Protein AF-A0A5S9XH63-F1 (afdb_monomer_lite)

Foldseek 3Di:
DVVCLLVVQAPDEAEAAACLLLQVCPPDDDDSVVSNVVVLVCLLVVSHHYDYHHDPVSCVVGVVVDPSNVVSDDDDDDDDDDPVVVVVVCVVCVVVVVVVVD

Sequence (102 aa):
MLKEINSSNGKIILFIDEIQTIVGAGACEGDTMDVSNLLKPMLGRGELKCIGAITLTEYRKHMEKDPTLERRFQKVFCNQPSIEDTISILRGLRKRYELLIQ

InterPro domains:
  IPR027417 P-loop containing nucleoside triphosphate hydrolase [G3DSA:3.40.50.300] (1-91)
  IPR027417 P-loop containing nucleoside triphosphate hydrolase [SSF52540] (2-99)
  IPR050130 ATP-dependent Clp protease/Chaperone ClpA/ClpB [PTHR11638] (2-100)

pLDDT: mean 82.75, std 13.35, range [39.56, 98.25]

Organism: Arabidopsis thaliana (NCBI:txid3702)

Structure (mmCIF, N/CA/C/O backbone):
data_AF-A0A5S9XH63-F1
#
_entry.id   AF-A0A5S9XH63-F1
#
loop_
_atom_site.group_PDB
_atom_site.id
_atom_site.type_symbol
_atom_site.label_atom_id
_atom_site.label_alt_id
_atom_site.label_comp_id
_atom_site.label_asym_id
_atom_site.label_entity_id
_atom_site.label_seq_id
_atom_site.pdbx_PDB_ins_code
_atom_site.Cartn_x
_atom_site.Cartn_y
_atom_site.Cartn_z
_atom_site.occupancy
_atom_site.B_iso_or_equiv
_atom_site.auth_seq_id
_atom_site.auth_comp_id
_atom_site.auth_asym_id
_atom_site.auth_atom_id
_atom_site.pdbx_PDB_model_num
ATOM 1 N N . MET A 1 1 ? -19.072 9.288 2.186 1.00 67.94 1 MET A N 1
ATOM 2 C CA . MET A 1 1 ? -17.906 8.413 2.422 1.00 67.94 1 MET A CA 1
ATOM 3 C C . MET A 1 1 ? -17.982 7.597 3.716 1.00 67.94 1 MET A C 1
ATOM 5 O O . MET A 1 1 ? -18.287 6.421 3.643 1.00 67.94 1 MET A O 1
ATOM 9 N N . LEU A 1 2 ? -17.744 8.144 4.917 1.00 72.06 2 LEU A N 1
ATOM 10 C CA . LEU A 1 2 ? -17.601 7.294 6.126 1.00 72.06 2 LEU A CA 1
ATOM 11 C C . LEU A 1 2 ? -18.881 6.567 6.557 1.00 72.06 2 LEU A C 1
ATOM 13 O O . LEU A 1 2 ? -18.831 5.402 6.942 1.00 72.06 2 LEU A O 1
ATOM 17 N N . LYS A 1 3 ? -20.042 7.220 6.424 1.00 76.88 3 LYS A N 1
ATOM 18 C CA . LYS A 1 3 ? -21.345 6.562 6.617 1.00 76.88 3 LYS A CA 1
ATOM 19 C C . LYS A 1 3 ? -21.559 5.418 5.620 1.00 76.88 3 LYS A C 1
ATOM 21 O O . LYS A 1 3 ? -22.131 4.398 5.987 1.00 76.88 3 LYS A O 1
ATOM 26 N N . GLU A 1 4 ? -21.077 5.559 4.386 1.00 78.56 4 GLU A N 1
ATOM 27 C CA . GLU A 1 4 ? -21.153 4.506 3.361 1.00 78.56 4 GLU A CA 1
ATOM 28 C C . GLU A 1 4 ? -20.209 3.352 3.693 1.00 78.56 4 GLU A C 1
ATOM 30 O O . GLU A 1 4 ? -20.602 2.200 3.588 1.00 78.56 4 GLU A O 1
ATOM 35 N N . ILE A 1 5 ? -18.999 3.639 4.180 1.00 76.44 5 ILE A N 1
ATOM 36 C CA . ILE A 1 5 ? -18.062 2.602 4.629 1.00 76.44 5 ILE A CA 1
ATOM 37 C C . ILE A 1 5 ? -18.663 1.798 5.786 1.00 76.44 5 ILE A C 1
ATOM 39 O O . ILE A 1 5 ? -18.704 0.570 5.704 1.00 76.44 5 ILE A O 1
ATOM 43 N N . ASN A 1 6 ? -19.198 2.466 6.812 1.00 76.00 6 ASN A N 1
ATOM 44 C CA . ASN A 1 6 ? -19.821 1.788 7.952 1.00 76.00 6 ASN A CA 1
ATOM 45 C C . ASN A 1 6 ? -21.069 0.993 7.543 1.00 76.00 6 ASN A C 1
ATOM 47 O O . ASN A 1 6 ? -21.240 -0.149 7.962 1.00 76.00 6 ASN A O 1
ATOM 51 N N . SER A 1 7 ? -21.921 1.555 6.680 1.00 83.38 7 SER A N 1
ATOM 52 C CA . SER A 1 7 ? -23.105 0.845 6.169 1.00 83.38 7 SER A CA 1
ATOM 53 C C . SER A 1 7 ? -22.771 -0.261 5.164 1.00 83.38 7 SER A C 1
ATOM 55 O O . SER A 1 7 ? -23.586 -1.156 4.956 1.00 83.38 7 SER A O 1
ATOM 57 N N . SER A 1 8 ? -21.563 -0.268 4.588 1.00 82.25 8 SER A N 1
ATOM 58 C CA . SER A 1 8 ? -21.134 -1.307 3.645 1.00 82.25 8 SER A CA 1
ATOM 59 C C . SER A 1 8 ? -20.918 -2.676 4.293 1.00 82.25 8 SER A C 1
ATOM 61 O O . SER A 1 8 ? -20.725 -3.655 3.570 1.00 82.25 8 SER A O 1
ATOM 63 N N . ASN A 1 9 ? -20.923 -2.758 5.630 1.00 80.06 9 ASN A N 1
ATOM 64 C CA . ASN A 1 9 ? -20.662 -3.979 6.395 1.00 80.06 9 ASN A CA 1
ATOM 65 C C . ASN A 1 9 ? -19.364 -4.684 5.936 1.00 80.06 9 ASN A C 1
ATOM 67 O O . ASN A 1 9 ? -19.329 -5.891 5.696 1.00 80.06 9 ASN A O 1
ATOM 71 N N . GLY A 1 10 ? -18.303 -3.896 5.719 1.00 76.00 10 GLY A N 1
ATOM 72 C CA . GLY A 1 10 ? -16.981 -4.387 5.321 1.00 76.00 10 GLY A CA 1
ATOM 73 C C . GLY A 1 10 ? -16.841 -4.800 3.850 1.00 76.00 10 GLY A C 1
ATOM 74 O O . GLY A 1 10 ? -15.901 -5.538 3.532 1.00 76.00 10 GLY A O 1
ATOM 75 N N . LYS A 1 11 ? -17.750 -4.365 2.964 1.00 85.31 11 LYS A N 1
ATOM 76 C CA . LYS A 1 11 ? -17.657 -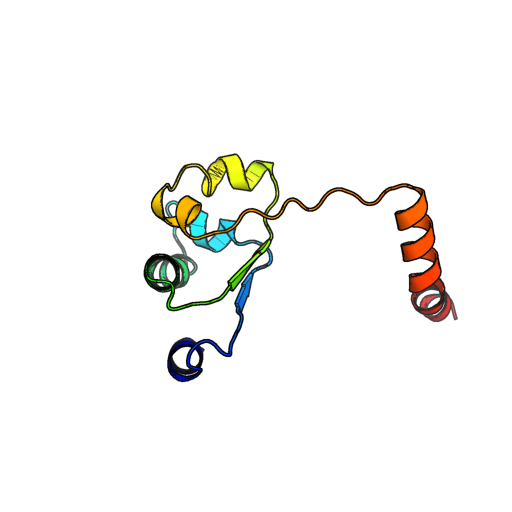4.587 1.506 1.00 85.31 11 LYS A CA 1
ATOM 77 C C . LYS A 1 11 ? -1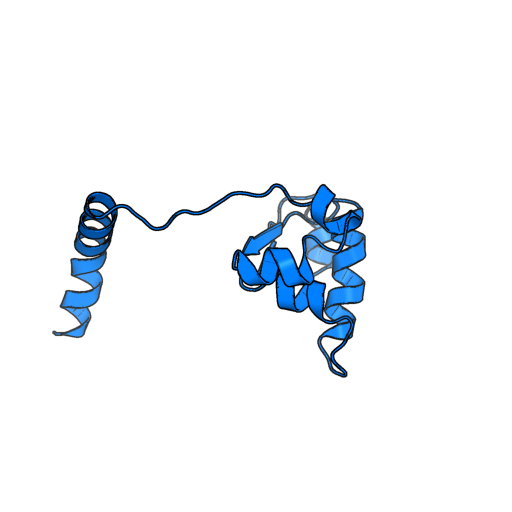6.782 -3.561 0.785 1.00 85.31 11 LYS A C 1
ATOM 79 O O . LYS A 1 11 ? -16.285 -3.860 -0.296 1.00 85.31 11 LYS A O 1
ATOM 84 N N . ILE A 1 12 ? -16.590 -2.374 1.358 1.00 87.88 12 ILE A N 1
ATOM 85 C CA . ILE A 1 12 ? -15.702 -1.355 0.790 1.00 87.88 12 ILE A CA 1
ATOM 86 C C . ILE A 1 12 ? -14.278 -1.571 1.311 1.00 87.88 12 ILE A C 1
ATOM 88 O O . ILE A 1 12 ? -14.071 -1.720 2.516 1.00 87.88 12 ILE A O 1
ATOM 92 N N . ILE A 1 13 ? -13.306 -1.566 0.396 1.00 89.69 13 ILE A N 1
ATOM 93 C CA . ILE A 1 13 ? -11.873 -1.535 0.706 1.00 89.69 13 ILE A CA 1
ATOM 94 C C . ILE A 1 13 ? -11.354 -0.150 0.334 1.00 89.69 13 ILE A C 1
ATOM 96 O O . ILE A 1 13 ? -11.445 0.259 -0.822 1.00 89.69 13 ILE A O 1
ATOM 100 N N . LEU A 1 14 ? -10.823 0.571 1.316 1.00 89.56 14 LEU A N 1
ATOM 101 C CA . LEU A 1 14 ? -10.203 1.872 1.096 1.00 89.56 14 LEU A CA 1
ATOM 102 C C . LEU A 1 14 ? -8.748 1.696 0.651 1.00 89.56 14 LEU A C 1
ATOM 104 O O . LEU A 1 14 ? -7.979 1.033 1.339 1.00 89.56 14 LEU A O 1
ATOM 108 N N . PHE A 1 15 ? -8.351 2.312 -0.460 1.00 92.69 15 PHE A N 1
ATOM 109 C CA . PHE A 1 15 ? -6.947 2.381 -0.870 1.00 92.69 15 PHE A CA 1
ATOM 110 C C . PHE A 1 15 ? -6.355 3.753 -0.531 1.00 92.69 15 PHE A C 1
ATOM 112 O O . PHE A 1 15 ? -7.002 4.773 -0.773 1.00 92.69 15 PHE A O 1
ATOM 119 N N . ILE A 1 16 ? -5.148 3.770 0.038 1.00 89.12 16 ILE A N 1
ATOM 120 C CA . ILE A 1 16 ? -4.413 4.986 0.404 1.00 89.12 16 ILE A CA 1
ATOM 121 C C . ILE A 1 16 ? -2.974 4.842 -0.099 1.00 89.12 16 ILE A C 1
ATOM 123 O O . ILE A 1 16 ? -2.213 4.050 0.452 1.00 89.12 16 ILE A O 1
ATOM 127 N N . ASP A 1 17 ? -2.600 5.601 -1.127 1.00 89.06 17 ASP A N 1
ATOM 128 C CA . ASP A 1 17 ? -1.292 5.457 -1.789 1.00 89.06 17 ASP A CA 1
ATOM 129 C C . ASP A 1 17 ? -0.111 5.936 -0.920 1.00 89.06 17 ASP A C 1
ATOM 131 O O . ASP A 1 17 ? 0.995 5.416 -0.998 1.00 89.06 17 ASP A O 1
ATOM 135 N N . GLU A 1 18 ? -0.368 6.887 -0.020 1.00 86.94 18 GLU A N 1
ATOM 136 C CA . GLU A 1 18 ? 0.630 7.452 0.893 1.00 86.94 18 GLU A CA 1
ATOM 137 C C . GLU A 1 18 ? 0.089 7.453 2.323 1.00 86.94 18 GLU A C 1
ATOM 139 O O . GLU A 1 18 ? -0.245 8.492 2.898 1.00 86.94 18 GLU A O 1
ATOM 144 N N . ILE A 1 19 ? -0.067 6.272 2.922 1.00 87.25 19 ILE A N 1
ATOM 145 C CA . ILE A 1 19 ? -0.765 6.133 4.213 1.00 87.25 19 ILE A CA 1
ATOM 146 C C . ILE A 1 19 ? -0.081 6.884 5.370 1.00 87.25 19 ILE A C 1
ATOM 148 O O . ILE A 1 1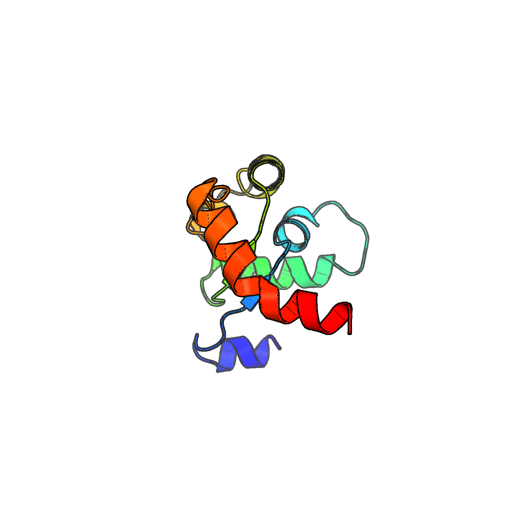9 ? -0.730 7.290 6.338 1.00 87.25 19 ILE A O 1
ATOM 152 N N . GLN A 1 20 ? 1.217 7.147 5.257 1.00 84.06 20 GLN A N 1
ATOM 153 C CA . GLN A 1 20 ? 1.978 7.990 6.173 1.00 84.06 20 GLN A CA 1
ATOM 154 C C . GLN A 1 20 ? 1.460 9.429 6.250 1.00 84.06 20 GLN A C 1
ATOM 156 O O . GLN A 1 20 ? 1.621 10.051 7.296 1.00 84.06 20 GLN A O 1
ATOM 161 N N . THR A 1 21 ? 0.796 9.951 5.215 1.00 80.06 21 THR A N 1
ATOM 162 C CA . THR A 1 21 ? 0.177 11.289 5.256 1.00 80.06 21 THR A CA 1
ATOM 163 C C . THR A 1 21 ? -0.959 11.352 6.275 1.00 80.06 21 THR A C 1
ATOM 165 O O . THR A 1 21 ? -1.152 12.368 6.929 1.00 80.06 21 THR A O 1
ATOM 168 N N . ILE A 1 22 ? -1.660 10.236 6.488 1.00 77.69 22 ILE A N 1
ATOM 169 C CA . ILE A 1 22 ? -2.761 10.114 7.451 1.00 77.69 22 ILE A CA 1
ATOM 170 C C . ILE A 1 22 ? -2.222 9.736 8.835 1.00 77.69 22 ILE A C 1
ATOM 172 O O . ILE A 1 22 ? -2.730 10.179 9.861 1.00 77.69 22 ILE A O 1
ATOM 176 N N . VAL A 1 23 ? -1.170 8.917 8.891 1.00 74.06 23 VAL A N 1
ATOM 177 C CA . VAL A 1 23 ? -0.616 8.432 10.164 1.00 74.06 23 VAL A CA 1
ATOM 178 C C . VAL A 1 23 ? 0.335 9.440 10.815 1.00 74.06 23 VAL A C 1
ATOM 180 O O . VAL A 1 23 ? 0.292 9.627 12.034 1.00 74.06 23 VAL A O 1
ATOM 183 N N . GLY A 1 24 ? 1.146 10.126 10.012 1.00 62.53 24 GLY A N 1
ATOM 184 C CA . GLY A 1 24 ? 2.185 11.067 10.428 1.00 62.53 24 GLY A CA 1
ATOM 185 C C . GLY A 1 24 ? 1.733 12.518 10.614 1.00 62.53 24 GLY A C 1
ATOM 186 O O . GLY A 1 24 ? 2.518 13.306 11.133 1.00 62.53 24 GLY A O 1
ATOM 187 N N . ALA A 1 25 ? 0.487 12.873 10.273 1.00 58.31 25 ALA A N 1
ATOM 188 C CA . ALA A 1 25 ? -0.051 14.242 10.364 1.00 58.31 25 ALA A CA 1
ATOM 189 C C . ALA A 1 25 ? -0.169 14.822 11.788 1.00 58.31 25 ALA A C 1
ATOM 191 O O . ALA A 1 25 ? -0.635 15.942 11.954 1.00 58.31 25 ALA A O 1
ATOM 192 N N . GLY A 1 26 ? 0.293 14.121 12.828 1.00 50.31 26 GLY A N 1
ATOM 193 C CA . GLY A 1 26 ? 0.287 14.630 14.205 1.00 50.31 26 GLY A CA 1
ATOM 194 C C . GLY A 1 26 ? 1.153 15.879 14.450 1.00 50.31 26 GLY A C 1
ATOM 195 O O . GLY A 1 26 ? 1.192 16.346 15.581 1.00 50.31 26 GLY A O 1
ATOM 196 N N . ALA A 1 27 ? 1.851 16.399 13.432 1.00 47.59 27 ALA A N 1
ATOM 197 C CA . ALA A 1 27 ? 2.737 17.561 13.526 1.00 47.59 27 ALA A CA 1
ATOM 198 C C . ALA A 1 27 ? 2.503 18.641 12.445 1.00 47.59 27 ALA A C 1
ATOM 200 O O . ALA A 1 27 ? 3.278 19.592 12.382 1.00 47.59 27 ALA A O 1
ATOM 201 N N . CYS A 1 28 ? 1.484 18.512 11.586 1.00 45.22 28 CYS A N 1
ATOM 202 C CA . CYS A 1 28 ? 1.201 19.507 10.545 1.00 45.22 28 CYS A CA 1
ATOM 203 C C . CYS A 1 28 ? -0.056 20.308 10.899 1.00 45.22 28 CYS A C 1
ATOM 205 O O . CYS A 1 28 ? -1.149 19.753 10.970 1.00 45.22 28 CYS A O 1
ATOM 207 N N . GLU A 1 29 ? 0.107 21.614 11.104 1.00 39.56 29 GLU A N 1
ATOM 208 C CA . GLU A 1 29 ? -0.989 22.580 11.201 1.00 39.56 29 GLU A CA 1
ATOM 209 C C . GLU A 1 29 ? -1.687 22.685 9.827 1.00 39.56 29 GLU A C 1
ATOM 211 O O . GLU A 1 29 ? -1.122 23.239 8.885 1.00 39.56 29 GLU A O 1
ATOM 216 N N . GLY A 1 30 ? -2.882 22.096 9.675 1.00 52.53 30 GLY A N 1
ATOM 217 C CA . GLY A 1 30 ? -3.692 22.184 8.448 1.00 52.53 30 GLY A CA 1
ATOM 218 C C . GLY A 1 30 ? -4.775 21.099 8.297 1.00 52.53 30 GLY A C 1
ATOM 219 O O . GLY A 1 30 ? -4.833 20.154 9.083 1.00 52.53 30 GLY A O 1
ATOM 220 N N . ASP A 1 31 ? -5.610 21.226 7.253 1.00 51.25 31 ASP A N 1
ATOM 221 C CA . ASP A 1 31 ? -6.841 20.456 6.928 1.00 51.25 31 ASP A CA 1
ATOM 222 C C . ASP A 1 31 ? -6.741 18.907 6.967 1.00 51.25 31 ASP A C 1
ATOM 224 O O . ASP A 1 31 ? -7.750 18.201 6.925 1.00 51.25 31 ASP A O 1
ATOM 228 N N . THR A 1 32 ? -5.539 18.336 7.064 1.00 53.06 32 THR A N 1
ATOM 229 C CA . THR A 1 32 ? -5.284 16.887 7.180 1.00 53.06 32 THR A CA 1
ATOM 230 C C . THR A 1 32 ? -5.536 16.326 8.584 1.00 53.06 32 THR A C 1
ATOM 232 O O . THR A 1 32 ? -5.672 15.106 8.750 1.00 53.06 32 THR A O 1
ATOM 235 N N . MET A 1 33 ? -5.645 17.193 9.597 1.00 56.44 33 MET A N 1
ATOM 236 C CA . MET A 1 33 ? -5.845 16.797 10.995 1.00 56.44 33 MET A CA 1
ATOM 237 C C . MET A 1 33 ? -7.199 16.098 11.215 1.00 56.44 33 MET A C 1
ATOM 239 O O . MET A 1 33 ? -7.275 15.101 11.942 1.00 56.44 33 MET A O 1
ATOM 243 N N . ASP A 1 34 ? -8.246 16.543 10.514 1.00 64.25 34 ASP A N 1
ATOM 244 C CA . ASP A 1 34 ? -9.604 16.003 10.656 1.00 64.25 34 ASP A CA 1
ATOM 245 C C . ASP A 1 34 ? -9.744 14.583 10.096 1.00 64.25 34 ASP A C 1
ATOM 247 O O . ASP A 1 34 ? -10.447 13.745 10.665 1.00 64.25 34 ASP A O 1
ATOM 251 N N . VAL A 1 35 ? -9.019 14.259 9.023 1.00 70.62 35 VAL A N 1
ATOM 252 C CA . VAL A 1 35 ? -9.059 12.922 8.411 1.00 70.62 35 VAL A CA 1
ATOM 253 C C . VAL A 1 35 ? -8.307 11.898 9.270 1.00 70.62 35 VAL A C 1
ATOM 255 O O . VAL A 1 35 ? -8.814 10.800 9.509 1.00 70.62 35 VAL A O 1
ATOM 258 N N . SER A 1 36 ? -7.129 12.255 9.797 1.00 73.94 36 SER A N 1
ATOM 259 C CA . SER A 1 36 ? -6.334 11.392 10.690 1.00 73.94 36 SER A CA 1
ATOM 260 C C . SER A 1 36 ? -7.099 11.027 11.967 1.00 73.94 36 SER A C 1
ATOM 262 O O . SER A 1 36 ? -7.182 9.849 12.331 1.00 73.94 36 SER A O 1
ATOM 264 N N . ASN A 1 37 ? -7.698 12.024 12.626 1.00 74.75 37 ASN A N 1
ATOM 265 C CA . ASN A 1 37 ? -8.441 11.836 13.876 1.00 74.75 37 ASN A 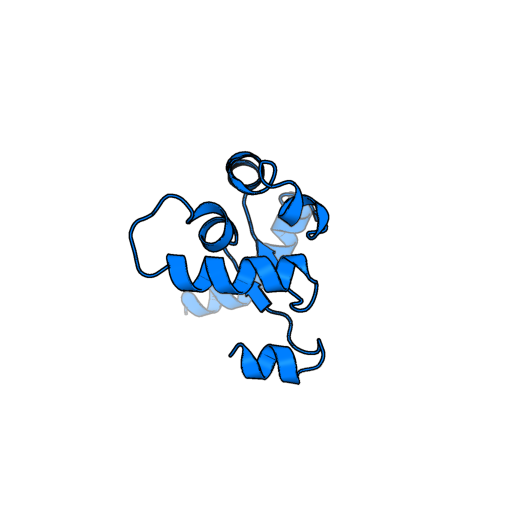CA 1
ATOM 266 C C . ASN A 1 37 ? -9.665 10.927 13.709 1.00 74.75 37 ASN A C 1
ATOM 268 O O . ASN A 1 37 ? -10.087 10.266 14.657 1.00 74.75 37 ASN A O 1
ATOM 272 N N . LEU A 1 38 ? -10.208 10.859 12.495 1.00 79.56 38 LEU A N 1
ATOM 273 C CA . LEU A 1 38 ? -11.392 10.080 12.165 1.00 79.56 38 LEU A CA 1
ATOM 274 C C . LEU A 1 38 ? -11.059 8.650 11.717 1.00 79.56 38 LEU A C 1
ATOM 276 O O . LEU A 1 38 ? -11.731 7.701 12.123 1.00 79.56 38 LEU A O 1
ATOM 280 N N . LEU A 1 39 ? -9.993 8.472 10.931 1.00 81.81 39 LEU A N 1
ATOM 281 C CA . LEU A 1 39 ? -9.590 7.164 10.407 1.00 81.81 39 LEU A CA 1
ATOM 282 C C . LEU A 1 39 ? -8.820 6.321 11.429 1.00 81.81 39 LEU A C 1
ATOM 284 O O . LEU A 1 39 ? -9.063 5.115 11.509 1.00 81.81 39 LEU A O 1
ATOM 288 N N . LYS A 1 40 ? -7.939 6.919 12.247 1.00 81.62 40 LYS A N 1
ATOM 289 C CA . LYS A 1 40 ? -7.137 6.176 13.241 1.00 81.62 40 LYS A CA 1
ATOM 290 C C . LYS A 1 40 ? -7.997 5.334 14.199 1.00 81.62 40 LYS A C 1
ATOM 292 O O . LYS A 1 40 ? -7.688 4.152 14.358 1.00 81.62 40 LYS A O 1
ATOM 297 N N . PRO A 1 41 ? -9.100 5.846 14.786 1.00 83.81 41 PRO A N 1
ATOM 298 C CA . PRO A 1 41 ? -9.966 5.036 15.641 1.00 83.81 41 PRO A CA 1
ATOM 299 C C . PRO A 1 41 ? -10.657 3.889 14.894 1.00 83.81 41 PRO A C 1
ATOM 301 O O . PRO A 1 41 ? -10.758 2.788 15.430 1.00 83.81 41 PRO A O 1
ATOM 304 N N . MET A 1 42 ? -11.113 4.118 13.658 1.00 84.06 42 MET A N 1
ATOM 305 C CA . MET A 1 42 ? -11.797 3.095 12.854 1.00 84.06 42 MET A CA 1
ATOM 306 C C . MET A 1 42 ? -10.846 1.970 12.427 1.00 84.06 42 MET A C 1
ATOM 308 O O . MET A 1 42 ? -11.210 0.795 12.490 1.00 84.06 42 MET A O 1
ATOM 312 N N . LEU A 1 43 ? -9.606 2.317 12.067 1.00 82.38 43 LEU A N 1
ATOM 313 C CA . LEU A 1 43 ? -8.518 1.363 11.826 1.00 82.38 43 LEU A CA 1
ATOM 314 C C . LEU A 1 43 ? -8.155 0.602 13.108 1.00 82.38 43 LEU A C 1
ATOM 316 O O . LEU A 1 43 ? -8.033 -0.621 13.097 1.00 82.38 43 LEU A O 1
ATOM 320 N N . GLY A 1 44 ? -8.066 1.312 14.237 1.00 80.44 44 GLY A N 1
ATOM 321 C CA . GLY A 1 44 ? -7.807 0.739 15.559 1.00 80.44 44 GLY A CA 1
ATOM 322 C C . GLY A 1 44 ? -8.868 -0.270 16.016 1.00 80.44 44 GLY A C 1
ATOM 323 O O . GLY A 1 44 ? -8.529 -1.254 16.681 1.00 80.44 44 GLY A O 1
ATOM 324 N N . ARG A 1 45 ? -10.136 -0.064 15.634 1.00 83.50 45 ARG A N 1
ATOM 325 C CA . ARG A 1 45 ? -11.262 -0.972 15.923 1.00 83.50 45 ARG A CA 1
ATOM 326 C C . ARG A 1 45 ? -11.493 -2.051 14.859 1.00 83.50 45 ARG A C 1
ATOM 328 O O . ARG A 1 45 ? -12.228 -2.993 15.127 1.00 83.50 45 ARG A O 1
ATOM 335 N N . GLY A 1 46 ? -10.858 -1.953 13.689 1.00 78.75 46 GLY A N 1
ATOM 336 C CA . GLY A 1 46 ? -11.054 -2.898 12.581 1.00 78.75 46 GLY A CA 1
ATOM 337 C C . GLY A 1 46 ? -12.376 -2.717 11.820 1.00 78.75 46 GLY A C 1
ATOM 338 O O . GLY A 1 46 ? -12.791 -3.611 11.090 1.00 78.75 46 GLY A O 1
ATOM 339 N N . GLU A 1 47 ? -13.035 -1.566 11.974 1.00 82.50 47 GLU A N 1
ATOM 340 C CA . GLU A 1 47 ? -14.289 -1.214 11.282 1.00 82.50 47 GLU A CA 1
ATOM 341 C C . GLU A 1 47 ? -14.053 -0.839 9.809 1.00 82.50 47 GLU A C 1
ATOM 343 O O . GLU A 1 47 ? -14.960 -0.897 8.981 1.00 82.50 47 GLU A O 1
ATOM 348 N N . LEU A 1 48 ? -12.815 -0.466 9.477 1.00 85.12 48 LEU A N 1
ATOM 349 C CA . LEU A 1 48 ? -12.386 -0.047 8.150 1.00 85.12 48 LEU A CA 1
ATOM 350 C C . LEU A 1 48 ? -11.394 -1.060 7.573 1.00 85.12 48 LEU A C 1
ATOM 352 O O . LEU A 1 48 ? -10.304 -1.247 8.113 1.00 85.12 48 LEU A O 1
ATOM 356 N N . LYS A 1 49 ? -11.737 -1.662 6.430 1.00 88.50 49 LYS A N 1
ATOM 357 C CA . LYS A 1 49 ? -10.775 -2.409 5.613 1.00 88.50 49 LYS A CA 1
ATOM 358 C C . LYS A 1 49 ? -10.030 -1.433 4.720 1.00 88.50 49 LYS A C 1
ATOM 360 O O . LYS A 1 49 ? -10.658 -0.699 3.955 1.00 88.50 49 LYS A O 1
ATOM 365 N N . CYS A 1 50 ? -8.705 -1.442 4.785 1.00 90.69 50 CYS A N 1
ATOM 366 C CA . CYS A 1 50 ? -7.899 -0.612 3.907 1.00 90.69 50 CYS A CA 1
ATOM 367 C C . CYS A 1 50 ? -6.620 -1.306 3.443 1.00 90.69 50 CYS A C 1
ATOM 369 O O . CYS A 1 50 ? -6.126 -2.234 4.084 1.00 90.69 50 CYS A O 1
ATOM 371 N N . ILE A 1 51 ? -6.106 -0.828 2.316 1.00 93.81 51 ILE A N 1
ATOM 372 C CA . ILE A 1 51 ? -4.792 -1.146 1.774 1.00 93.81 51 ILE A CA 1
ATOM 373 C C . ILE A 1 51 ? -4.034 0.178 1.706 1.00 93.81 51 ILE A C 1
ATOM 375 O O . ILE A 1 51 ? -4.466 1.105 1.023 1.00 93.81 51 ILE A O 1
ATOM 379 N N . GLY A 1 52 ? -2.934 0.267 2.448 1.00 92.88 52 GLY A N 1
ATOM 380 C CA . GLY A 1 52 ? -2.031 1.411 2.418 1.00 92.88 52 GLY A CA 1
ATOM 381 C C . GLY A 1 52 ? -0.752 1.071 1.665 1.00 92.88 52 GLY A C 1
ATOM 382 O O . GLY A 1 52 ? -0.182 0.005 1.906 1.00 92.88 52 GLY A O 1
ATOM 383 N N . ALA A 1 53 ? -0.289 1.968 0.801 1.00 94.88 53 ALA A N 1
ATOM 384 C CA . ALA A 1 53 ? 1.061 1.931 0.256 1.00 94.88 53 ALA A CA 1
ATOM 385 C C . ALA A 1 53 ? 1.961 2.919 1.018 1.00 94.88 53 ALA A C 1
ATOM 387 O O . ALA A 1 53 ? 1.516 3.956 1.510 1.00 94.88 53 ALA A O 1
ATOM 388 N N . ILE A 1 54 ? 3.215 2.513 1.225 1.00 92.38 54 ILE A N 1
ATOM 389 C CA . ILE A 1 54 ? 4.224 3.258 1.982 1.00 92.38 54 ILE A CA 1
ATOM 390 C C . ILE A 1 54 ? 5.614 2.769 1.590 1.00 92.38 54 ILE A C 1
ATOM 392 O O . ILE A 1 54 ? 5.814 1.577 1.334 1.00 92.38 54 ILE A O 1
ATOM 396 N N . THR A 1 55 ? 6.601 3.664 1.583 1.00 93.38 55 THR A N 1
ATOM 397 C CA . THR A 1 55 ? 7.997 3.245 1.419 1.00 93.38 55 THR A CA 1
ATOM 398 C C . THR A 1 55 ? 8.543 2.626 2.709 1.00 93.38 55 THR A C 1
ATOM 400 O O . THR A 1 55 ? 8.115 2.947 3.819 1.00 93.38 55 THR A O 1
ATOM 403 N N . LEU A 1 56 ? 9.562 1.766 2.603 1.00 92.25 56 LEU A N 1
ATOM 404 C CA . LEU A 1 56 ? 10.188 1.165 3.789 1.00 92.25 56 LEU A CA 1
ATOM 405 C C . LEU A 1 56 ? 10.752 2.227 4.755 1.00 92.25 56 LEU A C 1
ATOM 407 O O . LEU A 1 56 ? 10.700 2.061 5.974 1.00 92.25 56 LEU A O 1
ATOM 411 N N . THR A 1 57 ? 11.274 3.327 4.211 1.00 91.62 57 THR A N 1
ATOM 412 C CA . THR A 1 57 ? 11.829 4.441 4.988 1.00 91.62 57 THR A CA 1
ATOM 413 C C . THR A 1 57 ? 10.750 5.143 5.813 1.00 91.62 57 THR A C 1
ATOM 415 O O . THR A 1 57 ? 10.933 5.363 7.011 1.00 91.62 57 THR A O 1
ATOM 418 N N . GLU A 1 58 ? 9.608 5.462 5.205 1.00 90.06 58 GLU A N 1
ATOM 419 C CA . GLU A 1 58 ? 8.494 6.123 5.895 1.00 90.06 58 GLU A CA 1
ATOM 420 C C . GLU A 1 58 ? 7.810 5.196 6.895 1.00 90.06 58 GLU A C 1
ATOM 422 O O . GLU A 1 58 ? 7.426 5.643 7.977 1.00 90.06 58 GLU A O 1
ATOM 427 N N . TYR A 1 59 ? 7.725 3.899 6.579 1.00 91.06 59 TYR A N 1
ATOM 428 C CA . TYR A 1 59 ? 7.207 2.891 7.495 1.00 91.06 59 TYR A CA 1
ATOM 429 C C . TYR A 1 59 ? 7.966 2.915 8.829 1.00 91.06 59 TYR A C 1
ATOM 431 O O . TYR A 1 59 ? 7.351 3.071 9.885 1.00 91.06 59 TYR A O 1
ATOM 439 N N . ARG A 1 60 ? 9.304 2.862 8.786 1.00 90.50 60 ARG A N 1
ATOM 440 C CA . ARG A 1 60 ? 10.164 2.931 9.984 1.00 90.50 60 ARG A CA 1
ATOM 441 C C . ARG A 1 60 ? 10.039 4.264 10.725 1.00 90.50 60 ARG A C 1
ATOM 443 O O . ARG A 1 60 ? 10.146 4.332 11.948 1.00 90.50 60 ARG A O 1
ATOM 450 N N . LYS A 1 61 ? 9.833 5.358 9.987 1.00 87.50 61 LYS A N 1
ATOM 451 C CA . LYS A 1 61 ? 9.757 6.707 10.560 1.00 87.50 61 LYS A CA 1
ATOM 452 C C . LYS A 1 61 ? 8.426 6.979 11.268 1.00 87.50 61 LYS A C 1
ATOM 454 O O . LYS A 1 61 ? 8.451 7.654 12.298 1.00 87.50 61 LYS A O 1
ATOM 459 N N . HIS A 1 62 ? 7.310 6.483 10.727 1.00 83.44 62 HIS A N 1
ATOM 460 C CA . HIS A 1 62 ? 5.955 6.875 11.136 1.00 83.44 62 HIS A CA 1
ATOM 461 C C . HIS A 1 62 ? 5.082 5.716 11.642 1.00 83.44 62 HIS A C 1
ATOM 463 O O . HIS A 1 62 ? 4.447 5.868 12.678 1.00 83.44 62 HIS A O 1
ATOM 469 N N . MET A 1 63 ? 5.047 4.574 10.948 1.00 86.44 63 MET A N 1
ATOM 470 C CA . MET A 1 63 ? 4.159 3.447 11.285 1.00 86.44 63 MET A CA 1
ATOM 471 C C . MET A 1 63 ? 4.721 2.571 12.407 1.00 86.44 63 MET A C 1
ATOM 473 O O . MET A 1 63 ? 4.013 2.242 13.350 1.00 86.44 63 MET A O 1
ATOM 477 N N . GLU A 1 64 ? 6.007 2.223 12.337 1.00 88.12 64 GLU A N 1
ATOM 478 C CA . GLU A 1 64 ? 6.672 1.351 13.319 1.00 88.12 64 GLU A CA 1
ATOM 479 C C . GLU A 1 64 ? 6.744 1.976 14.723 1.00 88.12 64 GLU A C 1
ATOM 481 O O . GLU A 1 64 ? 6.849 1.272 15.722 1.00 88.12 64 GLU A O 1
ATOM 486 N N . LYS A 1 65 ? 6.647 3.308 14.808 1.00 85.19 65 LYS A N 1
ATOM 487 C CA . LYS A 1 65 ? 6.636 4.048 16.075 1.00 85.19 65 LYS A CA 1
ATOM 488 C C . LYS A 1 65 ? 5.256 4.127 16.738 1.00 85.19 65 LYS A C 1
ATOM 490 O O . LYS A 1 65 ? 5.188 4.590 17.873 1.00 85.19 65 LYS A O 1
ATOM 495 N N . ASP A 1 66 ? 4.183 3.701 16.065 1.00 83.12 66 ASP A N 1
ATOM 496 C CA . ASP A 1 66 ? 2.820 3.648 16.610 1.00 83.12 66 ASP A CA 1
ATOM 497 C C . ASP A 1 66 ? 2.388 2.178 16.805 1.00 83.12 66 ASP A C 1
ATOM 499 O O . ASP A 1 66 ? 1.891 1.547 15.866 1.00 83.12 66 ASP A O 1
ATOM 503 N N . PRO A 1 67 ? 2.529 1.611 18.022 1.00 83.69 67 PRO A N 1
ATOM 504 C CA . PRO A 1 67 ? 2.226 0.202 18.284 1.00 83.69 67 PRO A CA 1
ATOM 505 C C . PRO A 1 67 ? 0.765 -0.186 18.030 1.00 83.69 67 PRO A C 1
ATOM 507 O O . PRO A 1 67 ? 0.463 -1.366 17.841 1.00 83.69 67 PRO A O 1
ATOM 510 N N . THR A 1 68 ? -0.160 0.779 18.069 1.00 81.94 68 THR A N 1
ATOM 511 C CA . THR A 1 68 ? -1.586 0.508 17.855 1.00 81.94 68 THR A CA 1
ATOM 512 C C . THR A 1 68 ? -1.849 0.267 16.379 1.00 81.94 68 THR A C 1
ATOM 514 O O . THR A 1 68 ? -2.507 -0.711 16.025 1.00 81.94 68 THR A O 1
ATOM 517 N N . LEU A 1 69 ? -1.309 1.131 15.518 1.00 80.50 69 LEU A N 1
ATOM 518 C CA . LEU A 1 69 ? -1.432 0.975 14.072 1.00 80.50 69 LEU A CA 1
ATOM 519 C C . LEU A 1 69 ? -0.595 -0.199 13.569 1.00 80.50 69 LEU A C 1
ATOM 521 O O . LEU A 1 69 ? -1.104 -1.006 12.795 1.00 80.50 69 LEU A O 1
ATOM 525 N N . GLU A 1 70 ? 0.633 -0.363 14.064 1.00 86.00 70 GLU A N 1
ATOM 526 C CA . GLU A 1 70 ? 1.524 -1.447 13.641 1.00 86.00 70 GLU A CA 1
ATOM 527 C C . GLU A 1 70 ? 0.867 -2.831 13.780 1.00 86.00 70 GLU A C 1
ATOM 529 O O . GLU A 1 70 ? 0.965 -3.667 12.887 1.00 86.00 70 GLU A O 1
ATOM 534 N N . ARG A 1 71 ? 0.123 -3.055 14.871 1.00 87.25 71 ARG A N 1
ATOM 535 C CA . ARG A 1 71 ? -0.575 -4.324 15.144 1.00 87.25 71 ARG A CA 1
ATOM 536 C C . ARG A 1 71 ? -1.860 -4.522 14.337 1.00 87.25 71 ARG A C 1
ATOM 538 O O . ARG A 1 71 ? -2.424 -5.615 14.363 1.00 87.25 71 ARG A O 1
ATOM 545 N N . ARG A 1 72 ? -2.371 -3.481 13.675 1.00 88.25 72 ARG A N 1
ATOM 546 C CA . ARG A 1 72 ? -3.600 -3.532 12.863 1.00 88.25 72 ARG A CA 1
ATOM 547 C C . ARG A 1 72 ? -3.333 -3.716 11.379 1.00 88.25 72 ARG A C 1
ATOM 549 O O . ARG A 1 72 ? -4.227 -4.162 10.665 1.00 88.25 72 ARG A O 1
ATOM 556 N N . PHE A 1 73 ? -2.118 -3.422 10.932 1.00 89.94 73 PHE A N 1
ATOM 557 C CA . PHE A 1 73 ? -1.702 -3.648 9.558 1.00 89.94 73 PHE A CA 1
ATOM 558 C C . PHE A 1 73 ? -0.905 -4.942 9.426 1.00 89.94 73 PHE A C 1
ATOM 560 O O . PHE A 1 73 ? 0.074 -5.174 10.129 1.00 89.94 73 PHE A O 1
ATOM 567 N N . GLN A 1 74 ? -1.287 -5.766 8.451 1.00 92.44 74 GLN A N 1
ATOM 568 C CA . GLN A 1 74 ? -0.434 -6.853 7.989 1.00 92.44 74 GLN A CA 1
ATOM 569 C C . GLN A 1 74 ? 0.592 -6.284 7.007 1.00 92.44 74 GLN A C 1
ATOM 571 O O . GLN A 1 74 ? 0.230 -5.801 5.934 1.00 92.44 74 GLN A O 1
ATOM 576 N N . LYS A 1 75 ? 1.879 -6.367 7.354 1.00 92.31 75 LYS A N 1
ATOM 577 C CA . LYS A 1 75 ? 2.966 -5.972 6.450 1.00 92.31 75 LYS A CA 1
ATOM 578 C C . LYS A 1 75 ? 3.040 -6.963 5.285 1.00 92.31 75 LYS A C 1
ATOM 580 O O . LYS A 1 75 ? 3.178 -8.168 5.508 1.00 92.31 75 LYS A O 1
ATOM 585 N N . VAL A 1 76 ? 2.977 -6.442 4.062 1.00 95.62 76 VAL A N 1
ATOM 586 C CA . VAL A 1 76 ? 3.241 -7.175 2.817 1.00 95.62 76 VAL A CA 1
ATOM 587 C C . VAL A 1 76 ? 4.390 -6.465 2.115 1.00 95.62 76 VAL A C 1
ATOM 589 O O . VAL A 1 76 ? 4.257 -5.312 1.714 1.00 95.62 76 VAL A O 1
ATOM 592 N N . PHE A 1 77 ? 5.542 -7.125 2.017 1.00 94.81 77 PHE A N 1
ATOM 593 C CA . PHE A 1 77 ? 6.717 -6.533 1.388 1.00 94.81 77 PHE A CA 1
ATOM 594 C C . PHE A 1 77 ? 6.643 -6.709 -0.128 1.00 94.81 77 PHE A C 1
ATOM 596 O O . PHE A 1 77 ? 6.568 -7.833 -0.621 1.00 94.81 77 PHE A O 1
ATOM 603 N N . CYS A 1 78 ? 6.662 -5.596 -0.859 1.00 94.38 78 CYS A N 1
ATOM 604 C CA . CYS A 1 78 ? 6.695 -5.596 -2.315 1.00 94.38 78 CYS A CA 1
ATOM 605 C C . CYS A 1 78 ? 8.134 -5.352 -2.778 1.00 94.38 78 CYS A C 1
ATOM 607 O O . CYS A 1 78 ? 8.655 -4.243 -2.656 1.00 94.38 78 CYS A O 1
ATOM 609 N N . ASN A 1 79 ? 8.787 -6.409 -3.257 1.00 94.81 79 ASN A N 1
ATOM 610 C CA . ASN A 1 79 ? 10.130 -6.317 -3.817 1.00 94.81 79 ASN A CA 1
ATOM 611 C C . ASN A 1 79 ? 10.107 -5.646 -5.189 1.00 94.81 79 ASN A C 1
ATOM 613 O O . ASN A 1 79 ? 9.114 -5.712 -5.914 1.00 94.81 79 ASN A O 1
ATOM 617 N N . GLN A 1 80 ? 11.243 -5.064 -5.572 1.00 96.38 80 GLN A N 1
ATOM 618 C CA . GLN A 1 80 ? 11.451 -4.690 -6.965 1.00 96.38 80 GLN A CA 1
ATOM 619 C C . GLN A 1 80 ? 11.349 -5.942 -7.856 1.00 96.38 80 GLN A C 1
ATOM 621 O O . GLN A 1 80 ? 11.799 -7.016 -7.439 1.00 96.38 80 GLN A O 1
ATOM 626 N N . PRO A 1 81 ? 10.757 -5.825 -9.058 1.00 97.50 81 PRO A N 1
ATOM 627 C CA . PRO A 1 81 ? 10.683 -6.938 -9.995 1.00 97.50 81 PRO A CA 1
ATOM 628 C C . PRO A 1 81 ? 12.088 -7.408 -10.388 1.00 97.50 81 PRO A C 1
ATOM 630 O O . PRO A 1 81 ? 13.026 -6.610 -10.455 1.00 97.50 81 PRO A O 1
ATOM 633 N N . SER A 1 82 ? 12.235 -8.700 -10.691 1.00 98.19 82 SER A N 1
ATOM 634 C CA . SER A 1 82 ? 13.472 -9.205 -11.293 1.00 98.19 82 SER A CA 1
ATOM 635 C C . SER A 1 82 ? 13.680 -8.611 -12.694 1.00 98.19 82 SER A C 1
ATOM 637 O O . SER A 1 82 ? 12.770 -8.019 -13.282 1.00 98.19 82 SER A O 1
ATOM 639 N N . ILE A 1 83 ? 14.875 -8.778 -13.270 1.00 98.25 83 ILE A N 1
ATOM 640 C CA . ILE A 1 83 ? 15.138 -8.362 -14.659 1.00 98.25 83 ILE A CA 1
ATOM 641 C C . ILE A 1 83 ? 14.167 -9.067 -15.620 1.00 98.25 83 ILE A C 1
ATOM 643 O O . ILE A 1 83 ? 13.604 -8.423 -16.504 1.00 98.25 83 ILE A O 1
ATOM 647 N N . GLU A 1 84 ? 13.926 -10.365 -15.423 1.00 98.19 84 GLU A N 1
ATOM 648 C CA . GLU A 1 84 ? 13.016 -11.153 -16.262 1.00 98.19 84 GLU A CA 1
ATOM 649 C C . GLU A 1 84 ? 11.562 -10.675 -16.137 1.00 98.19 84 GLU A C 1
ATOM 651 O O . GLU A 1 84 ? 10.903 -10.438 -17.155 1.00 98.19 84 GLU A O 1
ATOM 656 N N . ASP A 1 85 ? 11.090 -10.428 -14.909 1.00 98.12 85 ASP A N 1
ATOM 657 C CA . ASP A 1 85 ? 9.753 -9.868 -14.663 1.00 98.12 85 ASP A CA 1
ATOM 658 C C . ASP A 1 85 ? 9.616 -8.477 -15.282 1.00 98.12 85 ASP A C 1
ATOM 660 O O . ASP A 1 85 ? 8.611 -8.171 -15.922 1.00 98.12 85 ASP A O 1
ATOM 664 N N . THR A 1 86 ? 10.651 -7.643 -15.158 1.00 97.88 86 THR A N 1
ATOM 665 C CA . THR A 1 86 ? 10.684 -6.293 -15.733 1.00 97.88 86 THR A CA 1
ATOM 666 C C . THR A 1 86 ? 10.563 -6.346 -17.252 1.00 97.88 86 THR A C 1
ATOM 668 O O . THR A 1 86 ? 9.755 -5.620 -17.832 1.00 97.88 86 THR A O 1
ATOM 671 N N . ILE A 1 87 ? 11.302 -7.242 -17.915 1.00 97.75 87 ILE A N 1
ATOM 672 C CA . ILE A 1 87 ? 11.184 -7.454 -19.363 1.00 97.75 87 ILE A CA 1
ATOM 673 C C . ILE A 1 87 ? 9.753 -7.878 -19.729 1.00 97.75 87 ILE A C 1
ATOM 675 O O . ILE A 1 87 ? 9.198 -7.375 -20.709 1.00 97.75 87 ILE A O 1
ATOM 679 N N . SER A 1 88 ? 9.136 -8.772 -18.950 1.00 98.06 88 SER A N 1
ATOM 680 C CA . SER A 1 88 ? 7.754 -9.221 -19.169 1.00 98.06 88 SER A CA 1
ATOM 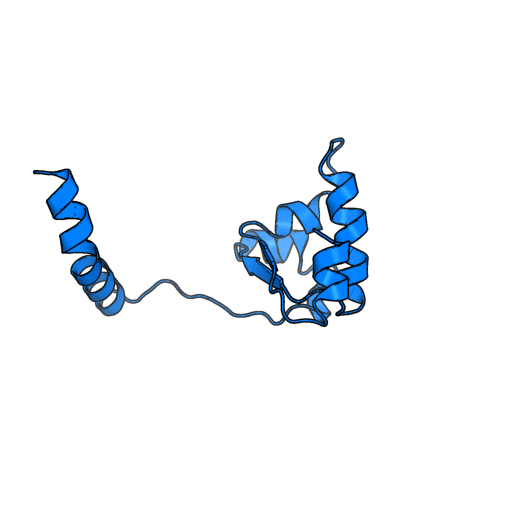681 C C . SER A 1 88 ? 6.739 -8.078 -19.027 1.00 98.06 88 SER A C 1
ATOM 683 O O . SER A 1 88 ? 5.909 -7.869 -19.916 1.00 98.06 88 SER A O 1
ATOM 685 N N . ILE A 1 89 ? 6.862 -7.270 -17.969 1.00 96.88 89 ILE A N 1
ATOM 686 C CA . ILE A 1 89 ? 6.029 -6.084 -17.721 1.00 96.88 89 ILE A CA 1
ATOM 687 C C . ILE A 1 89 ? 6.141 -5.101 -18.893 1.00 96.88 89 ILE A C 1
ATOM 689 O O . ILE A 1 89 ? 5.124 -4.686 -19.452 1.00 96.88 89 ILE A O 1
ATOM 693 N N . LEU A 1 90 ? 7.362 -4.772 -19.324 1.00 96.69 90 LEU A N 1
ATOM 694 C CA . LEU A 1 90 ? 7.596 -3.842 -20.434 1.00 96.69 90 LEU A CA 1
ATOM 695 C C . LEU A 1 90 ? 7.020 -4.362 -21.756 1.00 96.69 90 LEU A C 1
ATOM 697 O O . LEU A 1 90 ? 6.408 -3.600 -22.506 1.00 96.69 90 LEU A O 1
ATOM 701 N N . ARG A 1 91 ? 7.146 -5.666 -22.033 1.00 95.94 91 ARG A N 1
ATOM 702 C CA . ARG A 1 91 ? 6.511 -6.295 -23.203 1.00 95.94 91 ARG A CA 1
ATOM 703 C C . ARG A 1 91 ? 4.987 -6.175 -23.153 1.00 95.94 91 ARG A C 1
ATOM 705 O O . ARG A 1 91 ? 4.383 -5.872 -24.180 1.00 95.94 91 ARG A O 1
ATOM 712 N N . GLY A 1 92 ? 4.375 -6.360 -21.982 1.00 95.38 92 GLY A N 1
ATOM 713 C CA . GLY A 1 92 ? 2.934 -6.172 -21.779 1.00 95.38 92 GLY A CA 1
ATOM 714 C C . GLY A 1 92 ? 2.476 -4.725 -21.993 1.00 95.38 92 GLY A C 1
ATOM 715 O O . GLY A 1 92 ? 1.405 -4.485 -22.549 1.00 95.38 92 GLY A O 1
ATOM 716 N N . LEU A 1 93 ? 3.313 -3.754 -21.622 1.0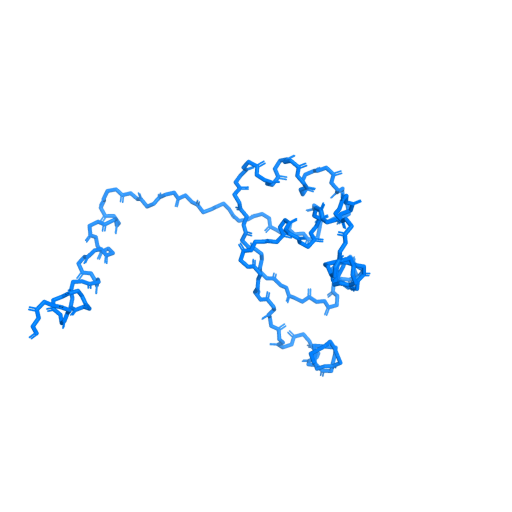0 95.50 93 LEU A N 1
ATOM 717 C CA . LEU A 1 93 ? 3.036 -2.328 -21.803 1.00 95.50 93 LEU A CA 1
ATOM 718 C C . LEU A 1 93 ? 3.316 -1.820 -23.225 1.00 95.50 93 LEU A C 1
ATOM 720 O O . LEU A 1 93 ? 2.828 -0.747 -23.582 1.00 95.50 93 LEU A O 1
ATOM 724 N N . ARG A 1 94 ? 4.048 -2.579 -24.053 1.00 92.62 94 ARG A N 1
ATOM 725 C CA . ARG A 1 94 ? 4.517 -2.156 -25.384 1.00 92.62 94 ARG A CA 1
ATOM 726 C C . ARG A 1 94 ? 3.416 -1.529 -26.243 1.00 92.62 94 ARG A C 1
ATOM 728 O O . ARG A 1 94 ? 3.580 -0.404 -26.700 1.00 92.62 94 ARG A O 1
ATOM 735 N N . LYS A 1 95 ? 2.265 -2.203 -26.380 1.00 88.94 95 LYS A N 1
ATOM 736 C CA . LYS A 1 95 ? 1.132 -1.717 -27.195 1.00 88.94 95 LYS A CA 1
ATOM 737 C C . LYS A 1 95 ? 0.629 -0.339 -26.756 1.00 88.94 95 LYS A C 1
ATOM 739 O O . LYS A 1 95 ? 0.236 0.463 -27.592 1.00 88.94 95 LYS A O 1
ATOM 744 N N . ARG A 1 96 ? 0.629 -0.060 -25.447 1.00 89.38 96 ARG A N 1
ATOM 745 C CA . ARG A 1 96 ? 0.166 1.223 -24.901 1.00 89.38 96 ARG A CA 1
ATOM 746 C C . ARG A 1 96 ? 1.119 2.365 -25.257 1.00 89.38 96 ARG A C 1
ATOM 748 O O . ARG A 1 96 ? 0.655 3.474 -25.480 1.00 89.38 96 ARG A O 1
ATOM 755 N N . TYR A 1 97 ? 2.422 2.093 -25.314 1.00 88.75 97 TYR A N 1
ATOM 756 C CA . TYR A 1 97 ? 3.432 3.093 -25.663 1.00 88.75 97 TYR A CA 1
ATOM 757 C C . TYR A 1 97 ? 3.601 3.275 -27.174 1.00 88.75 97 TYR A C 1
ATOM 759 O O . TYR A 1 97 ? 3.829 4.394 -27.614 1.00 88.75 97 TYR A O 1
ATOM 767 N N . GLU A 1 98 ? 3.432 2.221 -27.977 1.00 88.75 98 GLU A N 1
ATOM 768 C CA . GLU A 1 98 ? 3.460 2.321 -29.446 1.00 88.75 98 GLU A CA 1
ATOM 769 C C . GLU A 1 98 ? 2.346 3.244 -29.976 1.00 88.75 98 GLU A C 1
ATOM 771 O O . GLU A 1 98 ? 2.591 4.027 -30.888 1.00 88.75 98 GLU A O 1
ATOM 776 N N . LEU A 1 99 ? 1.160 3.229 -29.349 1.00 77.12 99 LEU A N 1
ATOM 777 C CA . LEU A 1 99 ? 0.045 4.131 -29.678 1.00 77.12 99 LEU A CA 1
ATOM 778 C C . LEU A 1 99 ? 0.304 5.608 -29.345 1.00 77.12 99 LEU A C 1
ATOM 780 O O . LEU A 1 99 ? -0.403 6.462 -29.858 1.00 77.12 99 LEU A O 1
ATOM 784 N N . LEU A 1 100 ? 1.268 5.926 -28.474 1.00 70.94 100 LEU A N 1
ATOM 785 C CA . LEU A 1 100 ? 1.627 7.319 -28.162 1.00 70.94 100 LEU A CA 1
ATOM 786 C C . LEU A 1 100 ? 2.577 7.928 -29.203 1.00 70.94 100 LEU A C 1
ATOM 788 O O . LEU A 1 100 ? 2.834 9.128 -29.162 1.00 70.94 100 LEU A O 1
ATOM 792 N N . ILE A 1 101 ? 3.139 7.095 -30.083 1.00 63.25 101 ILE A N 1
ATOM 793 C CA . ILE A 1 101 ? 4.137 7.483 -31.089 1.00 63.25 101 ILE A CA 1
ATOM 794 C C . ILE A 1 101 ? 3.508 7.535 -32.500 1.00 63.25 101 ILE A C 1
ATOM 796 O O . ILE A 1 101 ? 4.144 8.018 -33.435 1.00 63.25 101 ILE A O 1
ATOM 800 N N . GLN A 1 102 ? 2.265 7.063 -32.655 1.00 55.25 102 GLN A N 1
ATOM 801 C CA . GLN A 1 102 ? 1.465 7.129 -33.886 1.00 55.25 102 GLN A CA 1
ATOM 802 C C . GLN A 1 102 ? 0.455 8.272 -33.820 1.00 55.25 102 GLN A C 1
ATOM 804 O O . GLN A 1 102 ? 0.248 8.908 -34.876 1.00 55.25 102 GLN A O 1
#

Secondary structure (DSSP, 8-state):
-HHHHHHTTT--EEEETTTHHHHSGGG--STTHHHHHHHHHHHHHT-SEEEE---HHHIIIIITT-HHHHTTSPP---PPPPHHHHHHHHHHHHHHHHTT--

Radius of gyration: 17.97 Å; chains: 1; bounding box: 38×34×52 Å